Protein AF-A0A7Z9XCQ5-F1 (afdb_monomer)

Foldseek 3Di:
DQQDEDEAEAAQVVQQCCCCVVVVHGDDPVVVVVVRCVRHHHPYYDYDDPPVD

Solvent-accessible surface area (backbone atoms only — not comparable to full-atom values): 3269 Å² total; per-residue (Å²): 128,86,60,52,80,35,72,46,81,39,59,43,63,63,47,42,50,49,24,44,75,74,64,73,35,79,69,57,66,68,59,52,52,55,56,54,44,74,71,18,45,70,78,43,78,48,73,49,67,76,82,89,111

Secondary structure (DSSP, 8-state):
--PPEEEEEEEHHHHHHHHHHHHSS---HHHHHHHHGGGSEEEEEEEE--TT-

Mean predicted aligned error: 4.07 Å

pLDDT: mean 91.5, std 9.5, range [48.91, 97.25]

Structure (mmCIF, N/CA/C/O backbone):
data_AF-A0A7Z9XCQ5-F1
#
_entry.id   AF-A0A7Z9XCQ5-F1
#
loop_
_atom_site.group_PDB
_atom_site.id
_atom_site.type_symbol
_atom_site.label_atom_id
_atom_site.label_alt_id
_atom_site.label_comp_id
_atom_site.label_asym_id
_atom_site.label_entity_id
_atom_site.label_seq_id
_atom_site.pdbx_PDB_ins_code
_atom_site.Cartn_x
_atom_site.Cartn_y
_atom_site.Cartn_z
_atom_site.occupancy
_atom_site.B_iso_or_equiv
_atom_site.auth_seq_id
_atom_site.auth_comp_id
_atom_site.auth_asym_id
_atom_site.auth_atom_id
_atom_site.pdbx_PDB_model_num
ATOM 1 N N . MET A 1 1 ? -16.031 0.824 21.826 1.00 48.91 1 MET A N 1
ATOM 2 C CA . MET A 1 1 ? -16.171 1.624 20.596 1.00 48.91 1 MET A CA 1
ATOM 3 C C . MET A 1 1 ? -15.777 0.720 19.455 1.00 48.91 1 MET A C 1
ATOM 5 O O . MET A 1 1 ? -14.694 0.149 19.504 1.00 48.91 1 MET A O 1
ATOM 9 N N . GLU A 1 2 ? -16.689 0.486 18.522 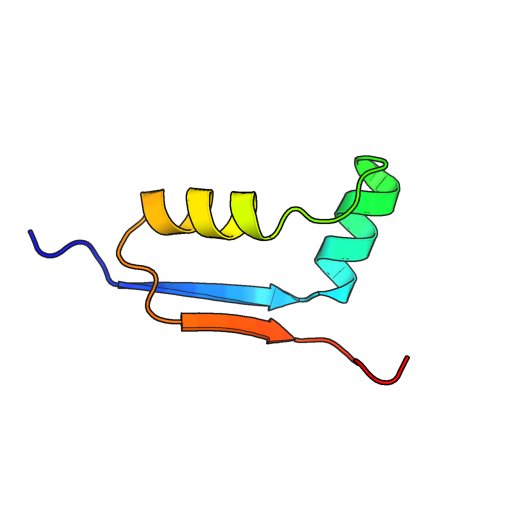1.00 59.38 2 GLU A N 1
ATOM 10 C CA . GLU A 1 2 ? -16.367 -0.195 17.271 1.00 59.38 2 GLU A CA 1
ATOM 11 C C . GLU A 1 2 ? -15.310 0.672 16.574 1.00 59.38 2 GLU A C 1
ATOM 13 O O . GLU A 1 2 ? -15.555 1.853 16.351 1.00 59.38 2 GLU A O 1
ATOM 18 N N . GLY A 1 3 ? -14.084 0.161 16.423 1.00 72.19 3 GLY A N 1
ATOM 19 C CA . GLY A 1 3 ? -12.968 0.971 15.928 1.00 72.19 3 GLY A CA 1
ATOM 20 C C . GLY A 1 3 ? -13.275 1.511 14.535 1.00 72.19 3 GLY A C 1
ATOM 21 O O . GLY A 1 3 ? -13.827 0.770 13.719 1.00 72.19 3 GLY A O 1
ATOM 22 N N . ASP A 1 4 ? -12.918 2.773 14.278 1.00 90.81 4 ASP A N 1
ATOM 23 C CA . ASP A 1 4 ? -13.200 3.450 13.010 1.00 90.81 4 ASP A CA 1
ATOM 24 C C . ASP A 1 4 ? -12.817 2.570 11.813 1.00 90.81 4 ASP A C 1
ATOM 26 O O . ASP A 1 4 ? -11.800 1.870 11.813 1.00 90.81 4 ASP A O 1
ATOM 30 N N . ASN A 1 5 ? -13.656 2.552 10.781 1.00 96.31 5 ASN A N 1
ATOM 31 C CA . ASN A 1 5 ? -13.339 1.817 9.564 1.00 96.31 5 ASN A CA 1
ATOM 32 C C . ASN A 1 5 ? -12.321 2.617 8.750 1.00 96.31 5 ASN A C 1
ATOM 34 O O . ASN A 1 5 ? -12.534 3.795 8.470 1.00 96.31 5 ASN A O 1
ATOM 38 N N . VAL A 1 6 ? -11.241 1.965 8.325 1.00 97.00 6 VAL A N 1
ATOM 39 C CA . VAL A 1 6 ? -10.179 2.595 7.533 1.00 97.00 6 VAL A CA 1
ATOM 40 C C . VAL A 1 6 ? -10.009 1.908 6.185 1.00 97.00 6 VAL A C 1
ATOM 42 O O . VAL A 1 6 ? -10.178 0.692 6.052 1.00 97.00 6 VAL A O 1
ATOM 45 N N . ALA A 1 7 ? -9.631 2.698 5.185 1.00 97.12 7 ALA A N 1
ATOM 46 C CA . ALA A 1 7 ? -9.262 2.230 3.857 1.00 97.12 7 ALA A CA 1
ATOM 47 C C . ALA A 1 7 ? -7.785 2.540 3.578 1.00 97.12 7 ALA A C 1
ATOM 49 O O . ALA A 1 7 ? -7.289 3.607 3.929 1.00 97.12 7 ALA A O 1
ATOM 50 N N . LEU A 1 8 ? -7.093 1.608 2.924 1.00 97.25 8 LEU A N 1
ATOM 51 C CA . LEU A 1 8 ? -5.722 1.768 2.441 1.00 97.25 8 LEU A CA 1
ATOM 52 C C . LEU A 1 8 ? -5.735 1.808 0.911 1.00 97.25 8 LEU A C 1
ATOM 54 O O . LEU A 1 8 ? -6.017 0.799 0.264 1.00 97.25 8 LEU A O 1
ATOM 58 N N . LEU A 1 9 ? -5.438 2.971 0.338 1.00 96.75 9 LEU A N 1
ATOM 59 C CA . LEU A 1 9 ? -5.379 3.194 -1.105 1.00 96.75 9 LEU A CA 1
ATOM 60 C C . LEU A 1 9 ? -3.941 3.566 -1.460 1.00 96.75 9 LEU A C 1
ATOM 62 O O . LEU A 1 9 ? -3.413 4.543 -0.937 1.00 96.75 9 LEU A O 1
ATOM 66 N N . ILE A 1 10 ? -3.299 2.743 -2.282 1.00 96.19 10 ILE A N 1
ATOM 67 C CA . ILE A 1 10 ? -1.879 2.855 -2.608 1.00 96.19 10 ILE A CA 1
ATOM 68 C C . ILE A 1 10 ? -1.732 3.129 -4.100 1.00 96.19 10 ILE A C 1
ATOM 70 O O . ILE A 1 10 ? -2.279 2.393 -4.917 1.00 96.19 10 ILE A O 1
ATOM 74 N N . ASP A 1 11 ? -0.948 4.146 -4.428 1.00 95.69 11 ASP A N 1
ATOM 75 C CA . ASP A 1 11 ? -0.292 4.284 -5.725 1.00 95.69 11 ASP A CA 1
ATOM 76 C C . ASP A 1 11 ? 0.990 3.435 -5.688 1.00 95.69 11 ASP A C 1
ATOM 78 O O . ASP A 1 11 ? 1.887 3.675 -4.867 1.00 95.69 11 ASP A O 1
ATOM 82 N N . TRP A 1 12 ? 1.016 2.357 -6.474 1.00 94.69 12 TRP A N 1
ATOM 83 C CA . TRP A 1 12 ? 2.074 1.356 -6.395 1.00 94.69 12 TRP A CA 1
ATOM 84 C C . TRP A 1 12 ? 3.388 1.868 -6.974 1.00 94.69 12 TRP A C 1
ATOM 86 O O . TRP A 1 12 ? 4.439 1.636 -6.374 1.00 94.69 12 TRP A O 1
ATOM 96 N N . GLU A 1 13 ? 3.341 2.587 -8.092 1.00 93.50 13 GLU A N 1
ATOM 97 C CA . GLU A 1 13 ? 4.504 3.185 -8.737 1.00 93.50 13 GLU A CA 1
ATOM 98 C C . GLU A 1 13 ? 5.215 4.150 -7.782 1.00 93.50 13 GLU A C 1
ATOM 100 O O . GLU A 1 13 ? 6.425 4.030 -7.571 1.00 93.50 13 GLU A O 1
ATOM 105 N N . ASN A 1 14 ? 4.466 5.034 -7.116 1.00 92.75 14 ASN A N 1
ATOM 106 C CA . ASN A 1 14 ? 5.036 5.990 -6.165 1.00 92.75 14 ASN A CA 1
ATOM 107 C C . ASN A 1 14 ? 5.680 5.308 -4.952 1.00 92.75 14 ASN A C 1
ATOM 109 O O . ASN A 1 14 ? 6.784 5.673 -4.536 1.00 92.75 14 ASN A O 1
ATOM 113 N N . ILE A 1 15 ? 5.022 4.292 -4.388 1.00 93.12 15 ILE A N 1
ATOM 114 C CA . ILE A 1 15 ? 5.572 3.541 -3.254 1.00 93.12 15 ILE A CA 1
ATOM 115 C C . ILE A 1 15 ? 6.811 2.741 -3.665 1.00 93.12 15 ILE A C 1
ATOM 117 O O . ILE A 1 15 ? 7.783 2.712 -2.908 1.00 93.12 15 ILE A O 1
ATOM 121 N N . LYS A 1 16 ? 6.805 2.126 -4.853 1.00 92.44 16 LYS A N 1
ATOM 122 C CA . LYS A 1 16 ? 7.948 1.386 -5.394 1.00 92.44 16 LYS A CA 1
ATOM 123 C C . LYS A 1 16 ? 9.150 2.308 -5.549 1.00 92.44 16 LYS A C 1
ATOM 125 O O . LYS A 1 16 ? 10.171 2.008 -4.944 1.00 92.44 16 LYS A O 1
ATOM 130 N N . ILE A 1 1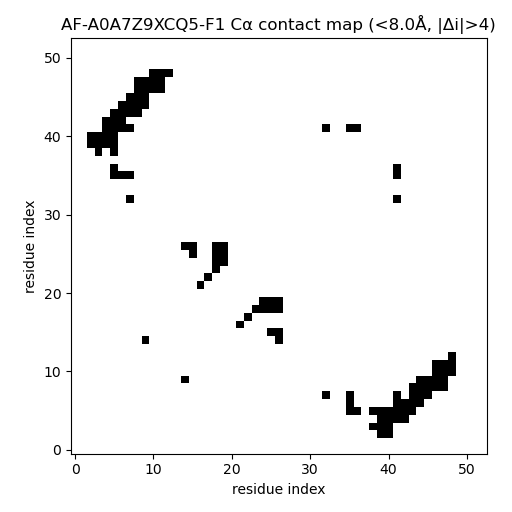7 ? 9.003 3.439 -6.247 1.00 92.44 17 ILE A N 1
ATOM 131 C CA . ILE A 1 17 ? 1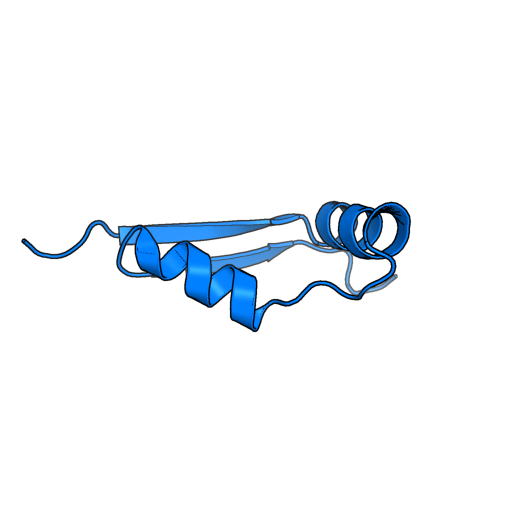0.075 4.430 -6.452 1.00 92.44 17 ILE A CA 1
ATOM 132 C C . ILE A 1 17 ? 10.636 4.900 -5.107 1.00 92.44 17 ILE A C 1
ATOM 134 O O . ILE A 1 17 ? 11.843 4.829 -4.881 1.00 92.44 17 ILE A O 1
ATOM 138 N N . CYS A 1 18 ? 9.773 5.318 -4.174 1.00 89.88 18 CYS A N 1
ATOM 139 C CA . CYS A 1 18 ? 10.216 5.782 -2.859 1.00 89.88 18 CYS A CA 1
ATOM 140 C C . CYS A 1 18 ? 10.991 4.701 -2.096 1.00 89.88 18 CYS A C 1
ATOM 142 O O . CYS A 1 18 ? 12.064 4.973 -1.557 1.00 89.88 18 CYS A O 1
ATOM 144 N N . ALA A 1 19 ? 10.468 3.476 -2.047 1.00 91.12 19 ALA A N 1
ATOM 145 C CA . ALA A 1 19 ? 11.099 2.390 -1.310 1.00 91.12 19 ALA A CA 1
ATOM 146 C C . ALA A 1 19 ? 12.438 1.981 -1.944 1.00 91.12 19 ALA A C 1
ATOM 148 O O . ALA A 1 19 ? 13.446 1.869 -1.243 1.00 91.12 19 ALA A O 1
ATOM 149 N N . THR A 1 20 ? 12.488 1.832 -3.268 1.00 92.00 20 THR A N 1
ATOM 150 C CA . THR A 1 20 ? 13.703 1.385 -3.951 1.00 92.00 20 THR A CA 1
ATOM 151 C C . THR A 1 20 ? 14.771 2.467 -3.987 1.00 92.00 2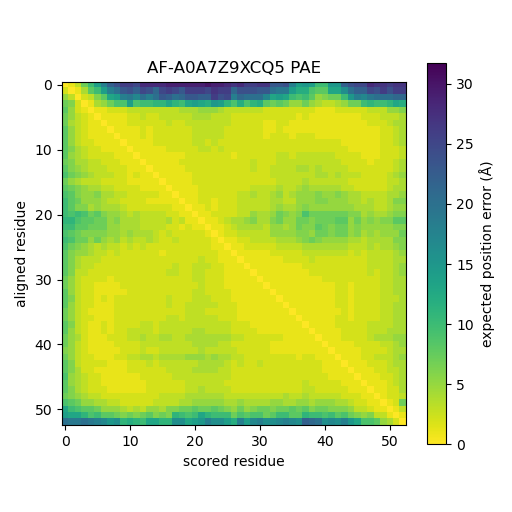0 THR A C 1
ATOM 153 O O . THR A 1 20 ? 15.926 2.180 -3.699 1.00 92.00 20 THR A O 1
ATOM 156 N N . GLU A 1 21 ? 14.416 3.717 -4.287 1.00 90.88 21 GLU A N 1
ATOM 157 C CA . GLU A 1 21 ? 15.410 4.781 -4.466 1.00 90.88 21 GLU A CA 1
ATOM 158 C C . GLU A 1 21 ? 15.841 5.437 -3.155 1.00 90.88 21 GLU A C 1
ATOM 160 O O . GLU A 1 21 ? 16.986 5.866 -3.034 1.00 90.88 21 GLU A O 1
ATOM 165 N N . LYS A 1 22 ? 14.939 5.561 -2.171 1.00 88.69 22 LYS A N 1
ATOM 166 C CA . LYS A 1 22 ? 15.250 6.251 -0.906 1.00 88.69 22 LYS A CA 1
ATOM 167 C C . LYS A 1 22 ? 15.652 5.300 0.207 1.00 88.69 22 LYS A C 1
ATOM 169 O O . LYS A 1 22 ? 16.414 5.698 1.082 1.00 88.69 22 LYS A O 1
ATOM 174 N N . LEU A 1 23 ? 15.131 4.074 0.193 1.00 89.06 23 LEU A N 1
ATOM 175 C CA . LEU A 1 23 ? 15.336 3.102 1.269 1.00 89.06 23 LEU A CA 1
ATOM 176 C C . LEU A 1 23 ? 16.131 1.870 0.821 1.00 89.06 23 LEU A C 1
ATOM 178 O O . LEU A 1 23 ? 16.476 1.050 1.667 1.00 89.06 23 LEU A O 1
ATOM 182 N N . ASN A 1 24 ? 16.437 1.742 -0.478 1.00 92.50 24 ASN A N 1
ATOM 183 C CA . ASN A 1 24 ? 17.113 0.584 -1.068 1.00 92.50 24 ASN A CA 1
ATOM 184 C C . ASN A 1 24 ? 16.459 -0.757 -0.673 1.00 92.50 24 ASN A C 1
ATOM 186 O O . ASN A 1 24 ? 17.137 -1.745 -0.387 1.00 92.50 24 ASN A O 1
ATOM 190 N N . ALA A 1 25 ? 15.125 -0.773 -0.608 1.00 92.00 25 ALA A N 1
ATOM 191 C CA . ALA A 1 25 ? 14.330 -1.922 -0.186 1.00 92.00 25 ALA A CA 1
ATOM 192 C C . ALA A 1 25 ? 13.017 -2.004 -0.986 1.00 92.00 25 ALA A C 1
ATOM 194 O O . ALA A 1 25 ? 12.505 -0.977 -1.436 1.00 92.00 25 ALA A O 1
ATOM 195 N N . PRO A 1 26 ? 12.432 -3.199 -1.176 1.00 91.81 26 PRO A N 1
ATOM 196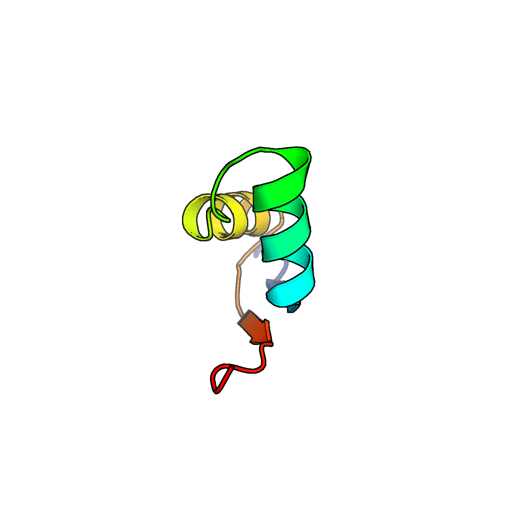 C CA . PRO A 1 26 ? 11.106 -3.310 -1.769 1.00 91.81 26 PRO A CA 1
ATOM 197 C C . PRO A 1 26 ? 10.024 -2.793 -0.801 1.00 91.81 26 PRO A C 1
ATOM 199 O O . PRO A 1 26 ? 10.208 -2.845 0.419 1.00 91.81 26 PRO A O 1
ATOM 202 N N . PRO A 1 27 ? 8.859 -2.353 -1.307 1.00 93.06 27 PRO A N 1
ATOM 203 C CA . PRO A 1 27 ? 7.719 -2.036 -0.456 1.00 93.06 27 PRO A CA 1
ATOM 204 C C . PRO A 1 27 ? 7.270 -3.219 0.413 1.00 93.06 27 PRO A C 1
ATOM 206 O O . PRO A 1 27 ? 6.988 -4.305 -0.097 1.00 93.06 27 PRO A O 1
ATOM 209 N N . ASP A 1 28 ? 7.110 -2.993 1.719 1.00 93.25 28 ASP A N 1
ATOM 210 C CA . ASP A 1 28 ? 6.575 -3.994 2.648 1.00 93.25 28 ASP A CA 1
ATOM 211 C C . ASP A 1 28 ? 5.057 -3.826 2.833 1.00 93.25 28 ASP A C 1
ATOM 213 O O . ASP A 1 28 ? 4.564 -3.069 3.675 1.00 93.25 28 ASP A O 1
ATOM 217 N N . ILE A 1 29 ? 4.288 -4.580 2.046 1.00 92.81 29 ILE A N 1
ATOM 218 C CA . ILE A 1 29 ? 2.820 -4.582 2.107 1.00 92.81 29 ILE A CA 1
ATOM 219 C C . ILE A 1 29 ? 2.286 -5.086 3.456 1.00 92.81 29 ILE A C 1
ATOM 221 O O . ILE A 1 29 ? 1.218 -4.647 3.901 1.00 92.81 29 ILE A O 1
ATOM 225 N N . ILE A 1 30 ? 2.991 -6.008 4.118 1.00 95.31 30 ILE A N 1
ATOM 226 C CA . ILE A 1 30 ? 2.572 -6.552 5.415 1.00 95.31 30 ILE A CA 1
ATOM 227 C C . ILE A 1 30 ? 2.664 -5.445 6.462 1.00 95.31 30 ILE A C 1
ATOM 229 O O . ILE A 1 30 ? 1.700 -5.220 7.205 1.00 95.31 30 ILE A O 1
ATOM 233 N N . LEU A 1 31 ? 3.778 -4.713 6.476 1.00 95.00 31 LEU A N 1
ATOM 234 C CA . LEU A 1 31 ? 3.983 -3.578 7.365 1.00 95.00 31 LEU A CA 1
ATOM 235 C C . LEU A 1 31 ? 2.975 -2.459 7.095 1.00 95.00 31 LEU A C 1
ATOM 237 O O . LEU A 1 31 ? 2.355 -1.985 8.046 1.00 95.00 31 LEU A O 1
ATOM 241 N N . LEU A 1 32 ? 2.734 -2.090 5.834 1.00 94.94 32 LEU A N 1
ATOM 242 C CA . LEU A 1 32 ? 1.741 -1.068 5.472 1.00 94.94 32 LEU A CA 1
ATOM 243 C C . LEU A 1 32 ? 0.346 -1.413 6.014 1.00 94.94 32 LEU A C 1
ATOM 245 O O . LEU A 1 32 ? -0.292 -0.595 6.679 1.00 94.94 32 LEU A O 1
ATOM 249 N N . LYS A 1 33 ? -0.110 -2.659 5.827 1.00 96.31 33 LYS A N 1
ATOM 250 C CA . LYS A 1 33 ? -1.392 -3.126 6.379 1.00 96.31 33 LY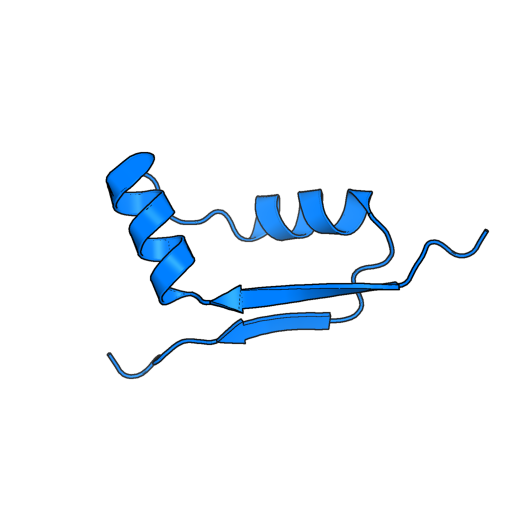S A CA 1
ATOM 251 C C . LYS A 1 33 ? -1.382 -3.180 7.909 1.00 96.31 33 LYS A C 1
ATOM 253 O O . LYS A 1 33 ? -2.406 -2.904 8.532 1.00 96.31 33 LYS A O 1
ATOM 258 N N . LYS A 1 34 ? -0.264 -3.564 8.535 1.00 97.19 34 LYS A N 1
ATOM 259 C CA . LYS A 1 34 ? -0.113 -3.587 10.002 1.00 97.19 34 LYS A CA 1
ATOM 260 C C . LYS A 1 34 ? -0.218 -2.181 10.588 1.00 97.19 34 LYS A C 1
ATOM 262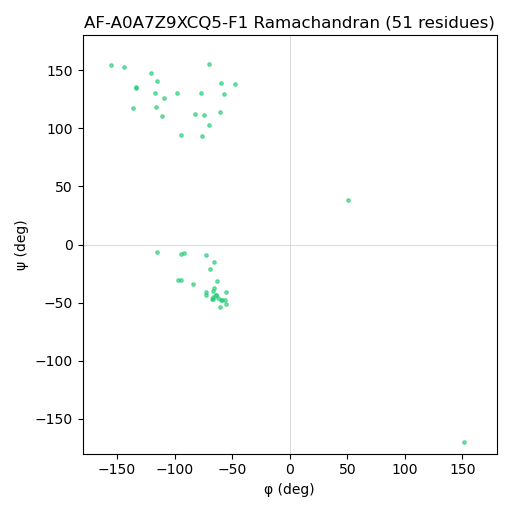 O O . LYS A 1 34 ? -0.893 -2.005 11.596 1.00 97.19 34 LYS A O 1
ATOM 267 N N . VAL A 1 35 ? 0.421 -1.198 9.958 1.00 96.00 35 VAL A N 1
ATOM 268 C CA . VAL A 1 35 ? 0.358 0.210 10.360 1.00 96.00 35 VAL A CA 1
ATOM 269 C C . VAL A 1 35 ? -1.051 0.759 10.159 1.00 96.00 35 VAL A C 1
ATOM 271 O O . VAL A 1 35 ? -1.596 1.314 11.105 1.00 96.00 35 VAL A O 1
ATOM 274 N N . ALA A 1 36 ? -1.687 0.519 9.008 1.00 96.19 36 ALA A N 1
ATOM 275 C CA . ALA A 1 36 ? -3.061 0.961 8.749 1.00 96.19 36 ALA A CA 1
ATOM 276 C C . ALA A 1 36 ? -4.055 0.453 9.811 1.00 96.19 36 ALA A C 1
ATOM 278 O O . ALA A 1 36 ? -4.888 1.210 10.297 1.00 96.19 36 ALA A O 1
ATOM 279 N N . ARG A 1 37 ? -3.916 -0.805 10.254 1.00 95.62 37 ARG A N 1
ATOM 280 C CA . ARG A 1 37 ? -4.766 -1.387 11.309 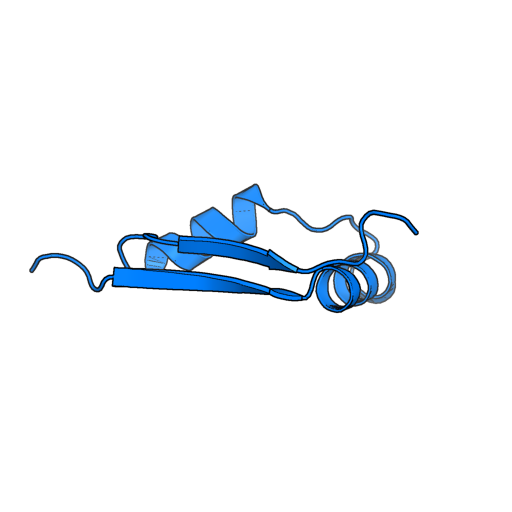1.00 95.62 37 ARG A CA 1
ATOM 281 C C . ARG A 1 37 ? -4.604 -0.745 12.689 1.00 95.62 37 ARG A C 1
ATOM 283 O O . ARG A 1 37 ? -5.461 -0.954 13.539 1.00 95.62 37 ARG A O 1
ATOM 290 N N . LYS A 1 38 ? -3.545 0.036 12.932 1.00 96.06 38 LYS A N 1
ATOM 291 C CA . LYS A 1 38 ? -3.422 0.824 14.171 1.00 96.06 38 LYS A CA 1
ATOM 292 C C . LYS A 1 38 ? -4.426 1.978 14.230 1.00 96.06 38 LYS A C 1
ATOM 294 O O . LYS A 1 38 ? -4.705 2.457 15.320 1.00 96.06 38 LYS A O 1
ATOM 299 N N . TYR A 1 39 ? -4.954 2.403 13.082 1.00 94.38 39 TYR A N 1
ATOM 300 C CA . TYR A 1 39 ? -5.917 3.499 12.968 1.00 94.38 39 TYR A CA 1
ATOM 301 C C . TYR A 1 39 ? -7.372 3.023 12.953 1.00 94.38 39 TYR A C 1
ATOM 303 O O . TYR A 1 39 ? -8.271 3.852 12.999 1.00 94.38 39 TYR A O 1
ATOM 311 N N . GLY A 1 40 ? -7.619 1.710 12.879 1.00 95.44 40 GLY A N 1
ATOM 312 C CA . GLY A 1 40 ? -8.973 1.176 12.831 1.00 95.44 40 GLY A CA 1
ATOM 313 C C . GLY A 1 40 ? -9.106 -0.159 12.099 1.00 95.44 40 GLY A C 1
ATOM 314 O O . GLY A 1 40 ? -8.120 -0.815 11.744 1.00 95.44 40 GLY A O 1
ATOM 315 N N . ARG A 1 41 ? -10.348 -0.584 11.852 1.00 95.62 41 ARG A N 1
ATOM 316 C CA . ARG A 1 41 ? -10.643 -1.808 11.097 1.00 95.62 41 ARG A CA 1
ATOM 317 C C . ARG A 1 41 ? -10.389 -1.562 9.613 1.00 95.62 41 ARG A C 1
ATOM 319 O O . ARG A 1 41 ? -11.133 -0.838 8.963 1.00 95.62 41 ARG A O 1
ATOM 326 N N . LEU A 1 42 ? -9.362 -2.202 9.058 1.00 96.19 42 LEU A N 1
ATOM 327 C CA . LEU A 1 42 ? -9.061 -2.116 7.627 1.00 96.19 42 LEU A CA 1
ATOM 328 C C . LEU A 1 42 ? -10.123 -2.866 6.806 1.00 96.19 42 LEU A C 1
ATOM 330 O O . LEU A 1 42 ? -10.102 -4.098 6.758 1.00 96.19 42 LEU A O 1
ATOM 334 N N . THR A 1 43 ? -11.044 -2.135 6.178 1.00 97.12 43 THR A N 1
ATOM 335 C CA . THR A 1 43 ? -12.166 -2.696 5.401 1.00 97.12 43 THR A CA 1
ATOM 336 C C . THR A 1 43 ? -11.855 -2.810 3.915 1.00 97.12 43 THR A C 1
ATOM 338 O O . THR A 1 43 ? -12.329 -3.732 3.254 1.00 97.12 43 THR A O 1
ATOM 341 N N . VAL A 1 44 ? -11.023 -1.910 3.389 1.00 96.50 44 VAL A N 1
ATOM 342 C CA . VAL A 1 44 ? -10.595 -1.899 1.988 1.00 96.50 44 VAL A CA 1
ATOM 343 C C . VAL A 1 44 ? -9.090 -1.691 1.922 1.00 96.50 44 VAL A C 1
ATOM 345 O O . VAL A 1 44 ? -8.546 -0.814 2.586 1.00 96.50 44 VAL A O 1
ATOM 348 N N . ALA A 1 45 ? -8.413 -2.482 1.092 1.00 97.06 45 ALA A N 1
ATOM 349 C CA . ALA A 1 45 ? -7.019 -2.264 0.735 1.00 97.06 45 ALA A CA 1
ATOM 350 C C . ALA A 1 45 ? -6.854 -2.470 -0.773 1.00 97.06 45 ALA A C 1
ATOM 352 O O . ALA A 1 45 ? -7.106 -3.571 -1.264 1.00 97.06 45 ALA A O 1
ATOM 353 N N . ARG A 1 46 ? -6.456 -1.428 -1.504 1.00 96.81 46 ARG A N 1
ATOM 354 C CA . ARG A 1 46 ? -6.227 -1.482 -2.953 1.00 96.81 46 ARG A CA 1
ATOM 355 C C . ARG A 1 46 ? -4.906 -0.820 -3.307 1.00 96.81 46 ARG A C 1
ATOM 357 O O . ARG A 1 46 ? -4.605 0.256 -2.802 1.00 96.81 46 ARG A O 1
ATOM 364 N N . ALA A 1 47 ? -4.155 -1.479 -4.179 1.00 95.62 47 ALA A N 1
ATOM 365 C CA . ALA A 1 47 ? -3.005 -0.904 -4.852 1.00 95.62 47 ALA A CA 1
ATOM 366 C C . ALA A 1 47 ? -3.375 -0.712 -6.323 1.00 95.62 47 ALA A C 1
ATOM 368 O O 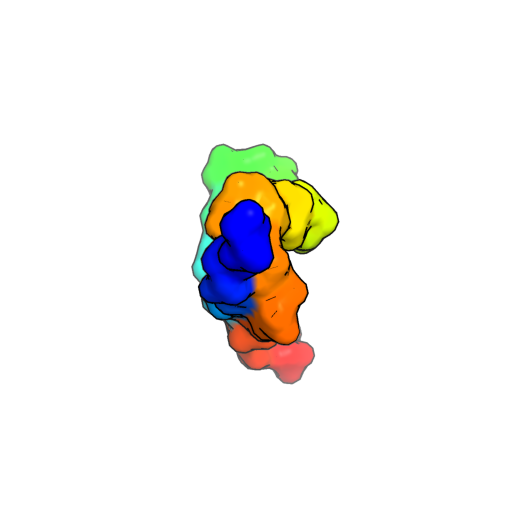. ALA A 1 47 ? -3.851 -1.651 -6.966 1.00 95.62 47 ALA A O 1
ATOM 369 N N . TYR A 1 48 ? -3.206 0.507 -6.812 1.00 95.62 48 TYR A N 1
ATOM 370 C CA . TYR A 1 48 ? -3.395 0.872 -8.206 1.00 95.62 48 TYR A CA 1
ATOM 371 C C . TYR A 1 48 ? -2.027 0.880 -8.869 1.00 95.62 48 TYR A C 1
ATOM 373 O O . TYR A 1 48 ? -1.090 1.437 -8.302 1.00 95.62 48 TYR A O 1
ATOM 381 N N . ALA A 1 49 ? -1.930 0.206 -10.009 1.00 95.25 49 ALA A N 1
ATOM 382 C CA . ALA A 1 49 ? -0.713 0.110 -10.794 1.00 95.25 49 ALA A CA 1
ATOM 383 C C . ALA A 1 49 ? -1.062 -0.180 -12.251 1.00 95.25 49 ALA A C 1
ATOM 385 O O . ALA A 1 49 ? -2.080 -0.836 -12.522 1.00 95.25 49 ALA A O 1
ATOM 386 N N . ASN A 1 50 ? -0.179 0.199 -13.169 1.00 92.75 50 ASN A N 1
ATOM 387 C CA . ASN A 1 50 ? -0.116 -0.460 -14.464 1.00 92.75 50 ASN A CA 1
ATOM 388 C C . ASN A 1 50 ? 0.578 -1.828 -14.325 1.00 92.75 50 ASN A C 1
ATOM 390 O O . ASN A 1 50 ? 1.796 -1.932 -14.376 1.00 92.75 50 ASN A O 1
ATOM 394 N N . TRP A 1 51 ? -0.198 -2.896 -14.122 1.00 86.69 51 TRP A N 1
ATOM 395 C CA . TRP A 1 51 ? 0.348 -4.253 -13.941 1.00 86.69 51 TRP A CA 1
ATOM 396 C C . TRP A 1 51 ? 0.904 -4.889 -15.222 1.00 86.69 51 TRP A C 1
ATOM 398 O O . TRP A 1 51 ? 1.458 -5.983 -15.153 1.00 86.69 51 TRP A O 1
ATOM 408 N N . ALA A 1 52 ? 0.676 -4.258 -16.376 1.00 86.12 52 ALA A N 1
ATOM 409 C CA . ALA A 1 52 ? 1.116 -4.750 -17.677 1.00 86.12 52 ALA A CA 1
ATOM 410 C C . ALA A 1 52 ? 2.496 -4.213 -18.103 1.00 86.12 52 ALA A C 1
ATOM 412 O O . ALA A 1 52 ? 3.006 -4.676 -19.123 1.00 86.12 52 ALA A O 1
ATOM 413 N N . ASP A 1 53 ? 3.069 -3.273 -17.341 1.00 61.88 53 ASP A N 1
ATOM 414 C CA . ASP A 1 53 ? 4.461 -2.817 -17.490 1.00 61.88 53 ASP A CA 1
ATOM 415 C C . ASP A 1 53 ? 5.458 -3.722 -16.745 1.00 61.88 53 ASP A C 1
ATOM 417 O O . ASP A 1 53 ? 5.125 -4.233 -15.646 1.00 61.88 53 ASP A O 1
#

Sequence (53 aa):
MEGDNVALLIDWENIKICATEKLNAPPDIILLKKVARKYGRLTVARAYANWAD

Radius of gyration: 12.86 Å; Cα contacts (8 Å, |Δi|>4): 60; chains: 1; bounding box: 34×13×38 Å

Nearest PDB structures (foldseek):
  2qip-assembly1_A-2  TM=8.564E-01  e=1.277E+00  Vibrio parahaemolyticus RIMD 2210633
  3ag5-assembly1_B  TM=5.569E-01  e=8.086E+00  Staphylococcus aureus subsp. aureus NCTC 8325
  4ol8-assembly1_B  TM=3.173E-01  e=3.325E+00  Saccharomyces cerevisiae
  7u2s-assembly1_B  TM=2.824E-01  e=9.927E+00  Paenibacillus xerothermodurans